Protein AF-A0A8S3DA46-F1 (afdb_monomer_lite)

Foldseek 3Di:
DVVVVVVVCVVDPPDDDWDWAFDPVCVVVVPPDGATDTPVRVVVCVVVVPQWDARPPPGDTGGD

Sequence (64 aa):
HEVFEGLVNESFFGVTYDIAFPCPDCLDARINEPWQFSSSLINRAIELKAPSIQCHRFFHVASV

pLDDT: mean 83.01, std 16.67, range [48.5, 97.0]

Structure (mmCIF, N/CA/C/O backbone):
data_AF-A0A8S3DA46-F1
#
_entry.id   AF-A0A8S3DA46-F1
#
loop_
_atom_site.group_PDB
_atom_site.id
_atom_site.type_symbol
_atom_site.label_atom_id
_atom_site.label_alt_id
_atom_site.label_comp_id
_atom_site.label_asym_id
_atom_site.label_entity_id
_atom_site.label_seq_id
_atom_site.pdbx_PDB_ins_code
_atom_site.Cartn_x
_atom_site.Cartn_y
_atom_site.Cartn_z
_atom_site.occupancy
_atom_site.B_iso_or_equiv
_atom_site.auth_seq_id
_atom_site.auth_comp_id
_atom_site.auth_asym_id
_atom_site.auth_atom_id
_atom_site.pdbx_PDB_model_num
ATOM 1 N N . HIS A 1 1 ? 3.368 1.527 19.759 1.00 48.97 1 HIS A N 1
ATOM 2 C CA . HIS A 1 1 ? 2.460 2.280 18.876 1.00 48.97 1 HIS A CA 1
ATOM 3 C C . HIS A 1 1 ? 1.349 2.950 19.671 1.00 48.97 1 HIS A C 1
ATOM 5 O O . HIS A 1 1 ? 1.300 4.168 19.649 1.00 48.97 1 HIS A O 1
ATOM 11 N N . GLU A 1 2 ? 0.591 2.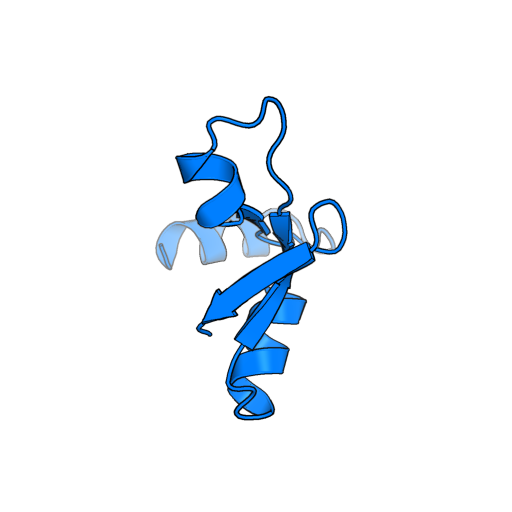214 20.485 1.00 51.41 2 GLU A N 1
ATOM 12 C CA . GLU A 1 2 ? -0.584 2.737 21.216 1.00 51.41 2 GLU A CA 1
ATOM 13 C C . GLU A 1 2 ? -0.317 3.948 22.139 1.00 51.41 2 GLU A C 1
ATOM 15 O O . GLU A 1 2 ? -1.136 4.856 22.230 1.00 51.41 2 GLU A O 1
ATOM 20 N N . VAL A 1 3 ? 0.852 4.020 22.790 1.00 55.75 3 VAL A N 1
ATOM 21 C CA . VAL A 1 3 ? 1.174 5.111 23.738 1.00 55.75 3 VAL A CA 1
ATOM 22 C C . VAL A 1 3 ? 1.332 6.472 23.047 1.00 55.75 3 VAL A C 1
ATOM 24 O O . VAL A 1 3 ? 0.954 7.500 23.605 1.00 55.75 3 VAL A O 1
ATOM 27 N N . PHE A 1 4 ? 1.879 6.498 21.829 1.00 53.78 4 PHE A N 1
ATOM 28 C CA . PHE A 1 4 ? 2.086 7.753 21.098 1.00 53.78 4 PHE A CA 1
ATOM 29 C C . PHE A 1 4 ? 0.782 8.289 20.509 1.00 53.78 4 PHE A C 1
ATOM 31 O O . PHE A 1 4 ? 0.580 9.499 20.481 1.00 53.78 4 PHE A O 1
ATOM 38 N N . GLU A 1 5 ? -0.112 7.394 20.091 1.00 54.69 5 GLU A N 1
ATOM 39 C CA . GLU A 1 5 ? -1.425 7.759 19.558 1.00 54.69 5 GLU A CA 1
ATOM 40 C C . GLU A 1 5 ? -2.296 8.427 20.630 1.00 54.69 5 GLU A C 1
ATOM 42 O O . GLU A 1 5 ? -2.903 9.461 20.357 1.00 54.69 5 GLU A O 1
ATOM 47 N N . GLY A 1 6 ? -2.283 7.915 21.869 1.00 56.19 6 GLY A N 1
ATOM 48 C CA . GLY A 1 6 ? -3.001 8.526 22.994 1.00 56.19 6 GLY A CA 1
ATOM 49 C C . GLY A 1 6 ? -2.501 9.934 23.339 1.00 56.19 6 GLY A C 1
ATOM 50 O O . GLY A 1 6 ? -3.287 10.878 23.386 1.00 56.19 6 GLY A O 1
ATOM 51 N N . LEU A 1 7 ? -1.182 10.103 23.490 1.00 56.84 7 LEU A N 1
ATOM 52 C CA . LEU A 1 7 ? -0.576 11.387 23.877 1.00 56.84 7 LEU A CA 1
ATOM 53 C C . LEU A 1 7 ? -0.812 12.506 22.849 1.00 56.84 7 LEU A C 1
ATOM 55 O O . LEU A 1 7 ? -0.982 13.671 23.217 1.00 56.84 7 LEU A O 1
ATOM 59 N N . VAL A 1 8 ? -0.821 12.167 21.559 1.00 56.75 8 VAL A N 1
ATOM 60 C CA . VAL A 1 8 ? -1.041 13.130 20.473 1.00 56.75 8 VAL A CA 1
ATOM 61 C C . VAL A 1 8 ? -2.514 13.537 20.385 1.00 56.75 8 VAL A C 1
ATOM 63 O O . VAL A 1 8 ? -2.811 14.721 20.235 1.00 56.75 8 VAL A O 1
ATOM 66 N N . ASN A 1 9 ? -3.438 12.587 20.541 1.00 58.38 9 ASN A N 1
ATOM 67 C CA . ASN A 1 9 ? -4.874 12.849 20.447 1.00 58.38 9 ASN A CA 1
ATOM 68 C C . ASN A 1 9 ? -5.393 13.691 21.632 1.00 58.38 9 ASN A C 1
ATOM 70 O O . ASN A 1 9 ? -6.254 14.551 21.464 1.00 58.38 9 ASN A O 1
ATOM 74 N N . GLU A 1 10 ? -4.824 13.493 22.826 1.00 57.53 10 GLU A N 1
ATOM 75 C CA . GLU A 1 10 ? -5.162 14.263 24.032 1.00 57.53 10 GLU A CA 1
ATOM 76 C C . GLU A 1 10 ? -4.618 15.703 24.004 1.00 57.53 10 GLU A C 1
ATOM 78 O O . GLU A 1 10 ? -5.224 16.605 24.584 1.00 57.53 10 GLU A O 1
ATOM 83 N N . SER A 1 11 ? -3.502 15.944 23.307 1.00 55.84 11 SER A N 1
ATOM 84 C CA . SER A 1 11 ? -2.820 17.249 23.291 1.00 55.84 11 SER A CA 1
ATOM 85 C C . SER A 1 11 ? -3.366 18.231 22.243 1.00 55.84 11 SER A C 1
ATOM 87 O O . SER A 1 11 ? -3.154 19.437 22.367 1.00 55.84 11 SER A O 1
ATOM 89 N N . PHE A 1 12 ? -4.074 17.745 21.218 1.00 58.62 12 PHE A N 1
ATOM 90 C CA . PHE A 1 12 ? -4.542 18.554 20.086 1.00 58.62 12 PHE A CA 1
ATOM 91 C C . PHE A 1 12 ? -6.011 18.267 19.763 1.00 58.62 12 PHE A C 1
ATOM 93 O O . PHE A 1 12 ? -6.349 17.700 18.724 1.00 58.62 12 PHE A O 1
ATOM 100 N N . PHE A 1 13 ? -6.904 18.681 20.665 1.00 48.50 13 PHE A N 1
ATOM 101 C CA . PHE A 1 13 ? -8.350 18.551 20.479 1.00 48.50 13 PHE A CA 1
ATOM 102 C C . PHE A 1 13 ? -8.791 19.251 19.177 1.00 48.50 13 PHE A C 1
ATOM 104 O O . PHE A 1 13 ? -8.775 20.478 19.084 1.00 48.50 13 PHE A O 1
ATOM 111 N N . GLY A 1 14 ? -9.158 18.460 18.162 1.00 61.44 14 GLY A N 1
ATOM 112 C CA . GLY A 1 14 ? -9.572 18.939 16.837 1.00 61.44 14 GLY A CA 1
ATOM 113 C C . GLY A 1 14 ? -8.562 18.737 15.698 1.00 61.44 14 GLY A C 1
ATOM 114 O O . GLY A 1 14 ? -8.887 19.074 14.561 1.00 61.44 14 GLY A O 1
ATOM 115 N N . VAL A 1 15 ? -7.374 18.171 15.952 1.00 57.03 15 VAL A N 1
ATOM 116 C CA . VAL A 1 15 ? -6.416 17.793 14.896 1.00 57.03 15 VAL A CA 1
ATOM 117 C C . VAL A 1 15 ? -6.559 16.304 14.584 1.00 57.03 15 VAL A C 1
ATOM 119 O O . VAL A 1 15 ? -6.220 15.450 15.398 1.00 57.03 15 VAL A O 1
ATOM 122 N N . THR A 1 16 ? -7.060 15.975 13.393 1.00 60.78 16 THR A N 1
ATOM 123 C CA . THR A 1 16 ? -7.098 14.592 12.899 1.00 60.78 16 THR A CA 1
ATOM 124 C C . THR A 1 16 ? -5.766 14.245 12.247 1.00 60.78 16 THR A C 1
ATOM 126 O O . THR A 1 16 ? -5.425 14.799 11.201 1.00 60.78 16 THR A O 1
ATOM 129 N N . TYR A 1 17 ? -5.023 13.318 12.843 1.00 63.53 17 TYR A N 1
ATOM 130 C CA . TYR A 1 17 ? -3.838 12.734 12.225 1.00 63.53 17 TYR A CA 1
ATOM 131 C C . TYR A 1 17 ? -4.277 11.529 11.391 1.00 63.53 17 TYR A C 1
ATOM 133 O O . TYR A 1 17 ? -4.748 10.542 11.949 1.00 63.53 17 TYR A O 1
ATOM 141 N N . ASP A 1 18 ? -4.150 11.607 10.064 1.00 70.69 18 ASP A N 1
ATOM 142 C CA . ASP A 1 18 ? -4.298 10.424 9.211 1.00 70.69 18 ASP A CA 1
ATOM 143 C C . ASP A 1 18 ? -2.915 9.801 9.018 1.00 70.69 18 ASP A C 1
ATOM 145 O O . ASP A 1 18 ? -1.999 10.422 8.470 1.00 70.69 18 ASP A O 1
ATOM 149 N N . ILE A 1 19 ? -2.747 8.588 9.535 1.00 81.62 19 ILE A N 1
ATOM 150 C CA . ILE A 1 19 ? -1.523 7.815 9.348 1.00 81.62 19 ILE A CA 1
ATOM 151 C C . ILE A 1 19 ? -1.531 7.301 7.910 1.00 81.62 19 ILE A C 1
ATOM 153 O O . ILE A 1 19 ? -2.531 6.754 7.452 1.00 81.62 19 ILE A O 1
ATOM 157 N N . ALA A 1 20 ? -0.420 7.453 7.196 1.00 88.50 20 ALA A N 1
ATOM 158 C CA . ALA A 1 20 ? -0.294 6.972 5.829 1.00 88.50 20 ALA A CA 1
ATOM 159 C C . ALA A 1 20 ? 0.823 5.927 5.718 1.00 88.50 20 ALA A C 1
ATOM 161 O O . ALA A 1 20 ? 1.903 6.085 6.288 1.00 88.50 20 ALA A O 1
ATOM 162 N N . PHE A 1 21 ? 0.562 4.861 4.965 1.00 90.56 21 PHE A N 1
ATOM 163 C CA . PHE A 1 21 ? 1.477 3.744 4.761 1.00 90.56 21 PHE A CA 1
ATOM 164 C C . PHE A 1 21 ? 1.979 3.741 3.317 1.00 90.56 21 PHE A C 1
ATOM 166 O O . PHE A 1 21 ? 1.165 3.774 2.392 1.00 90.56 21 PHE A O 1
ATOM 173 N N . PRO A 1 22 ? 3.298 3.708 3.076 1.00 93.94 22 PRO A N 1
ATOM 174 C CA . PRO A 1 22 ? 3.828 3.674 1.721 1.00 93.94 22 PRO A CA 1
ATOM 175 C C . PRO A 1 22 ? 3.425 2.380 1.005 1.00 93.94 22 PRO A C 1
ATOM 177 O O . PRO A 1 22 ? 3.396 1.303 1.596 1.00 93.94 22 PRO A O 1
ATOM 180 N N . CYS A 1 23 ? 3.140 2.483 -0.291 1.00 95.44 23 CYS A N 1
ATOM 181 C CA . CYS A 1 23 ? 2.882 1.322 -1.131 1.00 95.44 23 CYS A CA 1
ATOM 182 C C . CYS A 1 23 ? 4.145 0.443 -1.213 1.00 95.44 23 CYS A C 1
ATOM 184 O O . CYS A 1 23 ? 5.198 0.965 -1.596 1.00 95.44 23 CYS A O 1
ATOM 186 N N . PRO A 1 24 ? 4.052 -0.864 -0.894 1.00 94.00 24 PRO A N 1
ATOM 187 C CA . PRO A 1 24 ? 5.213 -1.753 -0.833 1.00 94.00 24 PRO A CA 1
ATOM 188 C C . PRO A 1 24 ? 5.925 -1.844 -2.185 1.00 94.00 24 PRO A C 1
ATOM 190 O O . PRO A 1 24 ? 7.129 -1.628 -2.253 1.00 94.00 24 PRO A O 1
ATOM 193 N N . ASP A 1 25 ? 5.175 -1.986 -3.278 1.00 95.12 25 ASP A N 1
ATOM 194 C CA . ASP A 1 25 ? 5.756 -2.044 -4.623 1.00 95.12 25 ASP A CA 1
ATOM 195 C C . ASP A 1 25 ? 6.441 -0.727 -5.031 1.00 95.12 25 ASP A C 1
ATOM 197 O O . ASP A 1 25 ? 7.439 -0.731 -5.751 1.00 95.12 25 ASP A O 1
ATOM 201 N N . CYS A 1 26 ? 5.955 0.426 -4.545 1.00 95.94 26 CYS A N 1
ATOM 202 C CA . CYS A 1 26 ? 6.636 1.702 -4.785 1.00 95.94 26 CYS A CA 1
ATOM 203 C C . CYS A 1 26 ? 7.978 1.782 -4.045 1.00 95.94 26 CYS A C 1
ATOM 205 O O . CYS A 1 26 ? 8.924 2.385 -4.560 1.00 95.94 26 CYS A O 1
ATOM 207 N N . LEU A 1 27 ? 8.054 1.199 -2.844 1.00 95.00 27 LEU A N 1
ATOM 208 C CA . LEU A 1 27 ? 9.295 1.111 -2.076 1.00 95.00 27 LEU A CA 1
ATOM 209 C C . LEU A 1 27 ? 10.286 0.150 -2.735 1.00 95.00 27 LEU A C 1
ATOM 211 O O . LEU A 1 27 ? 11.452 0.510 -2.900 1.00 95.00 27 LEU A O 1
ATOM 215 N N . ASP A 1 28 ? 9.819 -1.020 -3.169 1.00 95.62 28 ASP A N 1
ATOM 216 C CA . ASP A 1 28 ? 10.646 -2.028 -3.838 1.00 95.62 28 ASP A CA 1
ATOM 217 C C . ASP A 1 28 ? 11.215 -1.502 -5.161 1.00 95.62 28 ASP A C 1
ATOM 219 O O . ASP A 1 28 ? 12.397 -1.689 -5.463 1.00 95.62 28 ASP A O 1
ATOM 223 N N . ALA A 1 29 ? 10.412 -0.740 -5.908 1.00 94.38 29 ALA A N 1
ATOM 224 C CA . ALA A 1 29 ? 10.836 -0.052 -7.124 1.00 94.38 29 ALA A CA 1
ATOM 225 C C . ALA A 1 29 ? 11.728 1.184 -6.871 1.00 94.38 29 ALA A C 1
ATOM 227 O O . ALA A 1 29 ? 12.157 1.830 -7.828 1.00 94.38 29 ALA A O 1
ATOM 228 N N . ARG A 1 30 ? 12.023 1.525 -5.605 1.00 94.12 30 ARG A N 1
ATOM 229 C CA . ARG A 1 30 ? 12.806 2.706 -5.189 1.00 94.12 30 ARG A CA 1
ATOM 230 C C . ARG A 1 30 ? 12.308 4.009 -5.822 1.00 94.12 30 ARG A C 1
ATOM 232 O O . ARG A 1 30 ? 13.103 4.855 -6.236 1.00 94.12 30 ARG A O 1
ATOM 239 N N . ILE A 1 31 ? 10.989 4.170 -5.907 1.00 94.44 31 ILE A N 1
ATOM 240 C CA . ILE A 1 31 ? 10.376 5.384 -6.446 1.00 94.44 31 ILE A CA 1
ATOM 241 C C . ILE A 1 31 ? 10.677 6.549 -5.500 1.00 94.44 31 ILE A C 1
ATOM 243 O O . ILE A 1 31 ? 10.336 6.508 -4.317 1.00 94.44 31 ILE A O 1
ATOM 247 N N . ASN A 1 32 ? 11.280 7.610 -6.039 1.00 87.38 32 ASN A N 1
ATOM 248 C CA . ASN A 1 32 ? 11.373 8.889 -5.344 1.00 87.38 32 ASN A CA 1
ATOM 249 C C . ASN A 1 32 ? 9.943 9.431 -5.1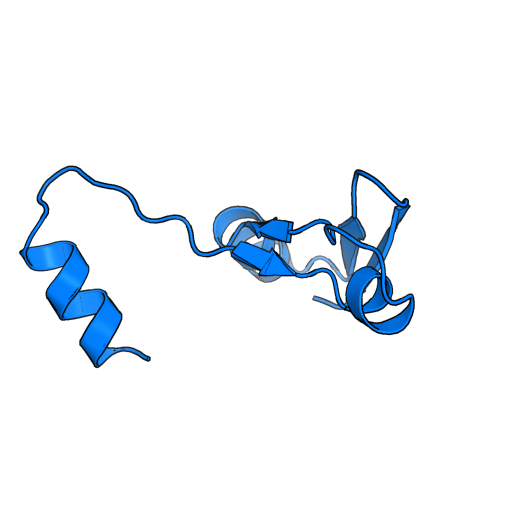94 1.00 87.38 32 ASN A C 1
ATOM 251 O O . ASN A 1 32 ? 9.313 9.768 -6.192 1.00 87.38 32 ASN A O 1
ATOM 255 N N . GLU A 1 33 ? 9.443 9.455 -3.955 1.00 92.50 33 GLU A N 1
ATOM 256 C CA . GLU A 1 33 ? 8.046 9.739 -3.574 1.00 92.50 33 GLU A CA 1
ATOM 257 C C . GLU A 1 33 ? 7.057 8.590 -3.859 1.00 92.50 33 GLU A C 1
ATOM 259 O O . GLU A 1 33 ? 6.239 8.662 -4.789 1.00 92.50 33 GLU A O 1
ATOM 264 N N . PRO A 1 34 ? 7.088 7.518 -3.043 1.00 93.94 34 PRO A N 1
ATOM 265 C CA . PRO A 1 34 ? 6.125 6.434 -3.160 1.00 93.94 34 PRO A CA 1
ATOM 266 C C . PRO A 1 34 ? 4.705 6.939 -2.886 1.00 93.94 34 PRO A C 1
ATOM 268 O O . PRO A 1 34 ? 4.482 7.829 -2.064 1.00 93.94 34 PRO A O 1
ATOM 271 N N . TRP A 1 35 ? 3.722 6.330 -3.549 1.00 94.31 35 TRP A N 1
ATOM 272 C CA . TRP A 1 35 ? 2.324 6.529 -3.171 1.00 94.31 35 TRP A CA 1
ATOM 273 C C . TRP A 1 35 ? 2.091 6.059 -1.734 1.00 94.31 35 TRP A C 1
ATOM 275 O O . TRP A 1 35 ? 2.687 5.067 -1.311 1.00 94.31 35 TRP A O 1
ATOM 285 N N . GLN A 1 36 ? 1.197 6.730 -1.014 1.00 93.81 36 GLN A N 1
ATOM 286 C CA . GLN A 1 36 ? 0.844 6.381 0.356 1.00 93.81 36 GLN A CA 1
ATOM 287 C C . GLN A 1 36 ? -0.651 6.074 0.463 1.00 93.81 36 GLN A C 1
ATOM 289 O O . GLN A 1 36 ? -1.494 6.806 -0.054 1.00 93.81 36 GLN A O 1
ATOM 294 N N . PHE A 1 37 ? -0.977 4.976 1.132 1.00 93.69 37 PHE A N 1
ATOM 295 C CA . PHE A 1 37 ? -2.330 4.582 1.488 1.00 93.69 37 PHE A CA 1
ATOM 296 C C . PHE A 1 37 ? -2.710 5.211 2.825 1.00 93.69 37 PHE A C 1
ATOM 298 O O . PHE A 1 37 ? -1.968 5.066 3.793 1.00 93.69 37 PHE A O 1
ATOM 305 N N . SER 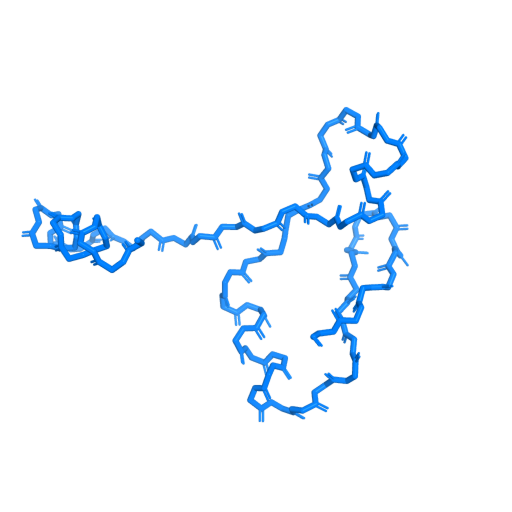A 1 38 ? -3.859 5.879 2.903 1.00 92.44 38 SER A N 1
ATOM 306 C CA . SER A 1 38 ? -4.368 6.370 4.183 1.00 92.44 38 SER A CA 1
ATOM 307 C C . SER A 1 38 ? -4.810 5.216 5.084 1.00 92.44 38 SER A C 1
ATOM 309 O O . SER A 1 38 ? -5.286 4.180 4.609 1.00 92.44 38 SER A O 1
ATOM 311 N N . SER A 1 39 ? -4.713 5.413 6.396 1.00 89.56 39 SER A N 1
ATOM 312 C CA . SER A 1 39 ? -5.209 4.461 7.391 1.00 89.56 39 SER A CA 1
ATOM 313 C C . SER A 1 39 ? -6.706 4.206 7.209 1.00 89.56 39 SER A C 1
ATOM 315 O O . SER A 1 39 ? -7.162 3.068 7.286 1.00 89.56 39 SER A O 1
ATOM 317 N N . SER A 1 40 ? -7.456 5.250 6.847 1.00 90.44 40 SER A N 1
ATOM 318 C CA . SER A 1 40 ? -8.873 5.175 6.491 1.00 90.44 40 SER A CA 1
ATOM 319 C C . SER A 1 40 ? -9.149 4.216 5.326 1.00 90.44 40 SER A C 1
ATOM 321 O O . SER A 1 40 ? -10.079 3.414 5.406 1.00 90.44 40 SER A O 1
ATOM 323 N N . LEU A 1 41 ? -8.330 4.238 4.269 1.00 91.50 41 LEU A N 1
ATOM 324 C CA . LEU A 1 41 ? -8.470 3.333 3.126 1.00 91.50 41 LEU A CA 1
ATOM 325 C 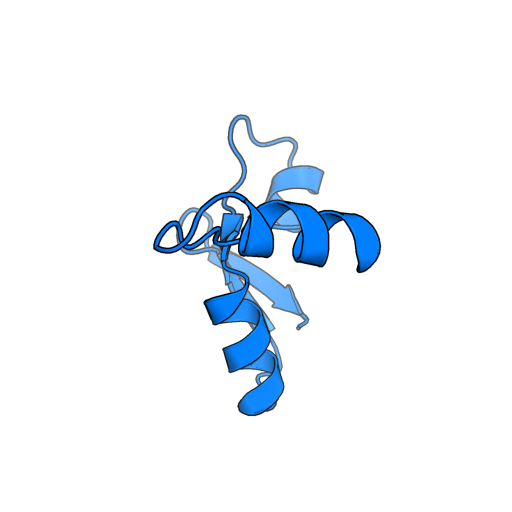C . LEU A 1 41 ? -8.149 1.885 3.510 1.00 91.50 41 LEU A C 1
ATOM 327 O O . LEU A 1 41 ? -8.888 0.981 3.124 1.00 91.50 41 LEU A O 1
ATOM 331 N N . ILE A 1 42 ? -7.078 1.666 4.278 1.00 91.69 42 ILE A N 1
ATOM 332 C CA . ILE A 1 42 ? -6.668 0.326 4.727 1.00 91.69 42 ILE A CA 1
ATOM 333 C C . ILE A 1 42 ? -7.734 -0.277 5.643 1.00 91.69 42 ILE A C 1
ATOM 335 O O . ILE A 1 42 ? -8.204 -1.384 5.391 1.00 91.69 42 ILE A O 1
ATOM 339 N N . ASN A 1 43 ? -8.186 0.474 6.651 1.00 91.62 43 ASN A N 1
ATOM 340 C CA . ASN A 1 43 ? -9.247 0.038 7.559 1.00 91.62 43 ASN A CA 1
ATOM 341 C C . ASN A 1 43 ? -10.524 -0.297 6.788 1.00 91.62 43 ASN A C 1
ATOM 343 O O . ASN A 1 43 ? -11.128 -1.345 7.007 1.00 91.62 43 ASN A O 1
ATOM 347 N N . ARG A 1 44 ? -10.894 0.540 5.811 1.00 93.25 44 ARG A N 1
ATOM 348 C CA . ARG A 1 44 ? -12.056 0.278 4.964 1.00 93.25 44 ARG A CA 1
ATOM 349 C C . ARG A 1 44 ? -11.897 -0.989 4.124 1.00 93.25 44 ARG A C 1
ATOM 351 O O . ARG A 1 44 ? -12.864 -1.728 3.950 1.00 93.25 44 ARG A O 1
ATOM 358 N N . ALA A 1 45 ? -10.702 -1.247 3.603 1.00 94.31 45 ALA A N 1
ATOM 359 C CA . ALA A 1 45 ? -10.407 -2.459 2.852 1.00 94.31 45 ALA A CA 1
ATOM 360 C C 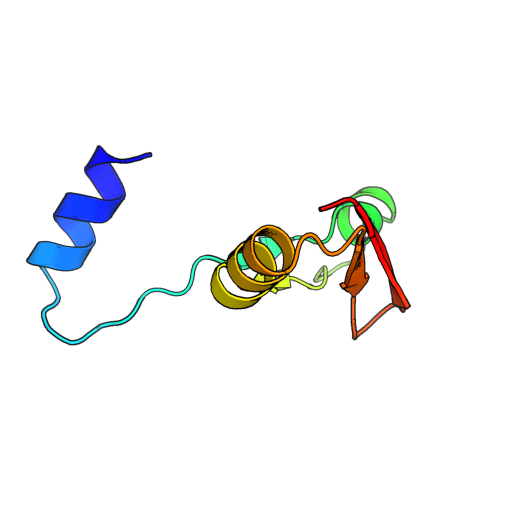. ALA A 1 45 ? -10.524 -3.712 3.739 1.00 94.31 45 ALA A C 1
ATOM 362 O O . ALA A 1 45 ? -11.149 -4.688 3.325 1.00 94.31 45 ALA A O 1
ATOM 363 N N . ILE A 1 46 ? -10.031 -3.649 4.981 1.00 94.62 46 ILE A N 1
ATOM 364 C CA . ILE A 1 46 ? -10.171 -4.715 5.987 1.00 94.62 46 ILE A CA 1
ATOM 365 C C . ILE A 1 46 ? -11.650 -4.958 6.328 1.00 94.62 46 ILE A C 1
ATOM 367 O O . ILE A 1 46 ? -12.115 -6.097 6.273 1.00 94.62 46 ILE A O 1
ATOM 371 N N . GLU A 1 47 ? -12.415 -3.901 6.626 1.00 96.81 47 GLU A N 1
ATOM 372 C CA . GLU A 1 47 ? -13.856 -3.982 6.927 1.00 96.81 47 GLU A CA 1
ATOM 373 C C . GLU A 1 47 ? -14.648 -4.658 5.804 1.00 96.81 47 GLU A C 1
ATOM 375 O O . GLU A 1 47 ? -15.522 -5.491 6.051 1.00 96.81 47 GLU A O 1
ATOM 380 N N . LEU A 1 48 ? -14.337 -4.297 4.558 1.00 97.00 48 LEU A N 1
ATOM 381 C CA . LEU A 1 48 ? -14.993 -4.834 3.370 1.00 97.00 48 LEU A CA 1
ATOM 382 C C . LEU A 1 48 ? -14.447 -6.200 2.944 1.00 97.00 48 LEU A C 1
ATOM 384 O O . LEU A 1 48 ? -14.949 -6.762 1.971 1.00 97.00 48 LEU A O 1
ATOM 388 N N . LYS A 1 49 ? -13.442 -6.741 3.649 1.00 96.12 49 LYS A N 1
ATOM 389 C CA . LYS A 1 49 ? -12.721 -7.963 3.260 1.00 96.12 49 LYS A CA 1
ATOM 390 C C . LYS A 1 49 ? -12.219 -7.885 1.816 1.00 96.12 49 LYS A C 1
ATOM 392 O O . LYS A 1 49 ? -12.290 -8.859 1.065 1.00 96.12 49 LYS A O 1
ATOM 397 N N . ALA A 1 50 ? -11.763 -6.701 1.414 1.00 96.00 50 ALA A N 1
ATOM 398 C CA . ALA A 1 50 ? -11.181 -6.495 0.105 1.00 96.00 50 ALA A CA 1
ATOM 399 C C . ALA A 1 50 ? -9.883 -7.314 0.013 1.00 96.00 50 ALA A C 1
ATOM 401 O O . ALA A 1 50 ? -9.062 -7.250 0.925 1.00 96.00 50 ALA A O 1
ATOM 402 N N . PRO A 1 51 ? -9.667 -8.073 -1.073 1.00 94.56 51 PRO A N 1
ATOM 403 C CA . PRO A 1 51 ? -8.460 -8.886 -1.220 1.00 94.56 51 PRO A CA 1
ATOM 404 C C . PRO A 1 51 ? -7.206 -8.034 -1.463 1.00 94.56 51 PRO A C 1
ATOM 406 O O . PRO A 1 51 ? -6.086 -8.507 -1.286 1.00 94.56 51 PRO A O 1
ATOM 409 N N . SER A 1 52 ? -7.386 -6.792 -1.915 1.00 94.81 52 SER A N 1
ATOM 410 C CA . SER A 1 52 ? -6.297 -5.907 -2.306 1.00 94.81 52 SER A CA 1
ATOM 411 C C . SER A 1 52 ? -6.713 -4.438 -2.301 1.00 94.81 52 SER A C 1
ATOM 413 O O . SER A 1 52 ? -7.880 -4.115 -2.537 1.00 94.81 52 SER A O 1
ATOM 415 N N . ILE A 1 53 ? -5.727 -3.559 -2.148 1.00 94.88 53 ILE A N 1
ATOM 416 C CA . ILE A 1 53 ? -5.809 -2.118 -2.402 1.00 94.88 53 ILE A CA 1
ATOM 417 C C . ILE A 1 53 ? -4.922 -1.743 -3.589 1.00 94.88 53 ILE A C 1
ATOM 419 O O . ILE A 1 53 ? -3.891 -2.366 -3.842 1.00 94.88 53 ILE A O 1
ATOM 423 N N . GLN A 1 54 ? -5.322 -0.707 -4.323 1.00 95.25 54 GLN A N 1
ATOM 424 C CA . GLN A 1 54 ? -4.622 -0.273 -5.526 1.00 95.25 54 GLN A CA 1
ATOM 425 C C . GLN A 1 54 ? -3.957 1.088 -5.320 1.00 95.25 54 GLN A C 1
ATOM 427 O O . GLN A 1 54 ? -4.590 2.066 -4.927 1.00 95.25 54 GLN A O 1
ATOM 432 N N . CYS A 1 55 ? -2.667 1.169 -5.629 1.00 94.94 55 CYS A N 1
ATOM 433 C CA . CYS A 1 55 ? -1.943 2.426 -5.743 1.00 94.94 55 CYS A CA 1
ATOM 434 C C . CYS A 1 55 ? -2.508 3.252 -6.911 1.00 94.94 55 CYS A C 1
ATOM 436 O O . CYS A 1 55 ? -2.444 2.823 -8.059 1.00 94.94 55 CYS A O 1
ATOM 438 N N . HIS A 1 56 ? -3.009 4.463 -6.658 1.00 92.50 56 HIS A N 1
ATOM 439 C CA . HIS A 1 56 ? -3.623 5.279 -7.718 1.00 92.50 56 HIS A CA 1
ATOM 440 C C . HIS A 1 56 ? -2.614 5.946 -8.660 1.00 92.50 56 HIS A C 1
ATOM 442 O O . HIS A 1 56 ? -2.964 6.302 -9.781 1.00 92.50 56 HIS A O 1
ATOM 448 N N . ARG A 1 57 ? -1.364 6.131 -8.216 1.00 93.94 57 ARG A N 1
ATOM 449 C CA . ARG A 1 57 ? -0.326 6.802 -9.014 1.00 93.94 57 ARG A CA 1
ATOM 450 C C . ARG A 1 57 ? 0.380 5.855 -9.984 1.00 93.94 57 ARG A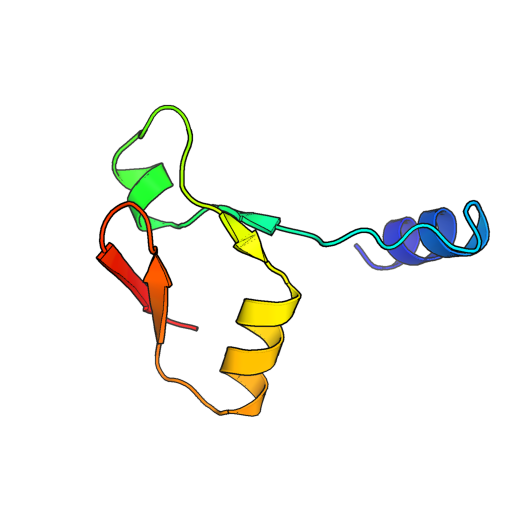 C 1
ATOM 452 O O . ARG A 1 57 ? 0.691 6.252 -11.099 1.00 93.94 57 ARG A O 1
ATOM 459 N N . PHE A 1 58 ? 0.636 4.623 -9.549 1.00 94.12 58 PHE A N 1
ATOM 460 C CA . PHE A 1 58 ? 1.457 3.653 -10.284 1.00 94.12 58 PHE A CA 1
ATOM 461 C C . PHE A 1 58 ? 0.738 2.326 -10.561 1.00 94.12 58 PHE A C 1
ATOM 463 O O . PHE A 1 58 ? 1.328 1.426 -11.143 1.00 94.12 58 PHE A O 1
ATOM 470 N N . PHE A 1 59 ? -0.537 2.206 -10.177 1.00 94.56 59 PHE A N 1
ATOM 471 C CA . PHE A 1 59 ? -1.400 1.047 -10.445 1.00 94.56 59 PHE A CA 1
ATOM 472 C C . PHE A 1 59 ? -0.917 -0.289 -9.856 1.00 94.56 59 PHE A C 1
ATOM 474 O O . PHE A 1 59 ? -1.433 -1.339 -10.227 1.00 94.56 59 PHE A O 1
ATOM 481 N N . HIS A 1 60 ? 0.014 -0.258 -8.900 1.00 96.19 60 HIS A N 1
ATOM 482 C CA . HIS A 1 60 ? 0.396 -1.428 -8.115 1.00 96.19 60 HIS A CA 1
ATOM 483 C C . HIS A 1 60 ? -0.775 -1.954 -7.283 1.00 96.19 60 HIS A C 1
ATOM 485 O O . HIS A 1 60 ? -1.587 -1.172 -6.777 1.00 96.19 60 HIS A O 1
ATOM 491 N N . VAL A 1 61 ? -0.835 -3.271 -7.118 1.00 95.25 61 VAL A N 1
ATOM 492 C CA . VAL A 1 61 ? -1.867 -3.955 -6.340 1.00 95.25 61 VAL A CA 1
ATOM 493 C C . VAL A 1 61 ? -1.193 -4.576 -5.128 1.00 95.25 61 VAL A C 1
ATOM 495 O O . VAL A 1 61 ? -0.445 -5.538 -5.266 1.00 95.25 61 VAL A O 1
ATOM 498 N N . ALA A 1 62 ? -1.485 -4.035 -3.950 1.00 90.88 62 ALA A N 1
ATOM 499 C CA . ALA A 1 62 ? -0.999 -4.573 -2.689 1.00 90.88 62 ALA A CA 1
ATOM 500 C C . ALA A 1 62 ? -2.104 -5.406 -2.031 1.00 90.88 62 ALA A C 1
ATOM 502 O O . ALA A 1 62 ? -3.267 -4.994 -2.006 1.00 90.88 62 ALA A O 1
ATOM 503 N N . SER A 1 63 ? -1.750 -6.573 -1.497 1.00 91.12 63 SER A N 1
ATOM 504 C CA . SER A 1 63 ? -2.657 -7.353 -0.651 1.00 91.12 63 SER A CA 1
ATOM 505 C C . SER A 1 63 ? -2.946 -6.600 0.648 1.00 91.12 63 SER A C 1
ATOM 507 O O . SER A 1 63 ? -2.034 -5.988 1.208 1.00 91.12 63 SER A O 1
ATOM 509 N N . VAL A 1 64 ? -4.201 -6.657 1.097 1.00 83.31 64 VAL A N 1
ATOM 510 C CA . VAL A 1 64 ? -4.660 -6.081 2.376 1.00 83.31 64 VAL A CA 1
ATOM 511 C C . VAL A 1 64 ? -4.217 -6.945 3.544 1.00 83.31 64 VAL A C 1
ATOM 513 O O . VAL A 1 64 ? -4.348 -8.185 3.427 1.00 83.31 64 VAL A O 1
#

Secondary structure (DSSP, 8-state):
-HHHHHHHHHHSTT-----EEE-HHHHHTT-SS--EEEHHHHHHHHHTT-SEEE-TTT--EEE-

Organism: NCBI:txid392030

Radius of gyration: 14.07 Å; chains: 1; bounding box: 28×28×34 Å